Protein AF-A0AAV3QYS2-F1 (afdb_monomer)

Solvent-accessible surface area (backbone atoms only — not comparable to full-atom values): 5790 Å² total; per-residue (Å²): 136,55,71,67,60,50,55,53,48,39,53,52,49,34,52,56,52,59,74,71,48,54,74,84,57,43,68,80,41,68,87,52,89,44,34,70,53,36,52,49,51,51,42,54,71,76,64,50,58,41,72,66,57,49,53,50,50,52,50,53,59,73,67,59,70,87,56,87,96,55,60,69,66,59,54,49,53,58,50,49,52,49,51,51,52,37,47,74,44,72,48,82,86,77,84,128

Organism: Lithospermum erythrorhizon (NCBI:txid34254)

pLDDT: mean 84.24, std 10.32, range [45.12, 96.69]

Secondary structure (DSSP, 8-state):
--HHHHHHHHHHHHHHHHHHS-HHHHHHHTT--SHHHHHHHHHHHHS---HHHHHHHHHHHHT-PPPTTS-HHHHHHHHHHHHHHHHHTT------

InterPro domains:
  IPR061502 Copia/RE1/RE2-like, N-terminal domain [PF14223] (2-96)

Nearest PDB structures (foldseek):
  3oeo-assembly2_D  TM=2.825E-01  e=5.213E+00  Escherichia coli

Foldseek 3Di:
DDPVVVLVVQVVLVVVVLVPDDPVLCVQCVPPDGNVSSVVSVCCVPLALDPVVLVVLVVVLVPDDDDPPDDPVVSVVVNVVSVVSNVVNVNDDDDD

Sequence (96 aa):
MTDEKWNKLDRKVLGSIRLKLADNVSHNVAKVTTAQGEMKVLLNLYVKPTTHNKVSLVKNLFNKTIVEDTPANTHLNSMNNIINQLTTAGFVVNDE

Structure (mmCIF, N/CA/C/O backbone):
data_AF-A0AAV3QYS2-F1
#
_entry.id   AF-A0AAV3QYS2-F1
#
loop_
_atom_site.group_PDB
_atom_site.id
_atom_site.type_symbol
_atom_site.label_atom_id
_atom_site.label_alt_id
_atom_site.label_comp_id
_atom_site.label_asym_id
_atom_site.label_entity_id
_atom_site.label_seq_id
_atom_site.pdbx_PDB_ins_code
_atom_site.Cartn_x
_atom_site.Cartn_y
_atom_site.Cartn_z
_atom_site.occupancy
_atom_site.B_iso_or_equiv
_atom_site.auth_seq_id
_atom_site.auth_comp_id
_atom_site.auth_asym_id
_atom_site.auth_atom_id
_atom_site.pdbx_PDB_model_num
ATOM 1 N N . MET A 1 1 ? 2.945 10.139 23.453 1.00 72.25 1 MET A N 1
ATOM 2 C CA . MET A 1 1 ? 1.644 10.372 22.781 1.00 72.25 1 MET A CA 1
ATOM 3 C C . MET A 1 1 ? 0.602 9.577 23.552 1.00 72.25 1 MET A C 1
ATOM 5 O O . MET A 1 1 ? 0.917 8.446 23.882 1.00 72.25 1 MET A O 1
ATOM 9 N N . THR A 1 2 ? -0.558 10.137 23.901 1.00 91.62 2 THR A N 1
ATOM 10 C CA . THR A 1 2 ? -1.617 9.377 24.596 1.00 91.62 2 THR A CA 1
ATOM 11 C C . THR A 1 2 ? -2.485 8.622 23.592 1.00 91.62 2 THR A C 1
ATOM 13 O O . THR A 1 2 ? -2.586 9.044 22.435 1.00 91.62 2 THR A O 1
ATOM 16 N N . ASP A 1 3 ? -3.146 7.553 24.031 1.00 91.88 3 ASP A N 1
ATOM 17 C CA . ASP A 1 3 ? -4.028 6.739 23.180 1.00 91.88 3 ASP A CA 1
ATOM 18 C C . ASP A 1 3 ? -5.160 7.567 22.561 1.00 91.88 3 ASP A C 1
ATOM 20 O O . ASP A 1 3 ? -5.501 7.410 21.392 1.00 91.88 3 ASP A O 1
ATOM 24 N N . GLU A 1 4 ? -5.683 8.555 23.286 1.00 93.69 4 GLU A N 1
ATOM 25 C CA . GLU A 1 4 ? -6.689 9.488 22.767 1.00 93.69 4 GLU A CA 1
ATOM 26 C C . GLU A 1 4 ? -6.164 10.359 21.621 1.00 93.69 4 GLU A C 1
ATOM 28 O O . GLU A 1 4 ? -6.872 10.592 20.635 1.00 93.69 4 GLU A O 1
ATOM 33 N N . LYS A 1 5 ? -4.914 10.833 21.721 1.00 94.12 5 LYS A N 1
ATOM 34 C CA . LYS A 1 5 ? -4.274 11.603 20.645 1.00 94.12 5 LYS A CA 1
ATOM 35 C C . LYS A 1 5 ? -4.058 10.725 19.413 1.00 94.12 5 LYS A C 1
ATOM 37 O O . LYS A 1 5 ? -4.325 11.190 18.304 1.00 94.12 5 LYS A O 1
ATOM 42 N N . TRP A 1 6 ? -3.660 9.466 19.602 1.00 94.88 6 TRP A N 1
ATOM 43 C CA . TRP A 1 6 ? -3.541 8.486 18.519 1.00 94.88 6 TRP A CA 1
ATOM 44 C C . TRP A 1 6 ? -4.887 8.179 17.859 1.00 94.88 6 TRP A C 1
ATOM 46 O O . TRP A 1 6 ? -5.005 8.313 16.645 1.00 94.88 6 TRP A O 1
ATOM 56 N N . ASN A 1 7 ? -5.931 7.899 18.637 1.00 95.19 7 ASN A N 1
ATOM 57 C CA . ASN A 1 7 ? -7.278 7.621 18.125 1.00 95.19 7 ASN A CA 1
ATOM 58 C C . ASN A 1 7 ? -7.896 8.819 17.388 1.00 95.19 7 ASN A C 1
ATOM 60 O O . ASN A 1 7 ? -8.713 8.662 16.477 1.00 95.19 7 ASN A O 1
ATOM 64 N N . LYS A 1 8 ? -7.552 10.048 17.788 1.00 96.50 8 LYS A N 1
ATOM 65 C CA . LYS A 1 8 ? -7.964 11.258 17.066 1.00 96.50 8 LYS A CA 1
ATOM 66 C C . LYS A 1 8 ? -7.236 11.385 15.729 1.00 96.50 8 LYS A C 1
ATOM 68 O O . LYS A 1 8 ? -7.853 11.786 14.744 1.00 96.50 8 LYS A O 1
ATOM 73 N N . LEU A 1 9 ? -5.941 11.077 15.701 1.00 96.19 9 LEU A N 1
ATOM 74 C CA . LEU A 1 9 ? -5.148 11.106 14.479 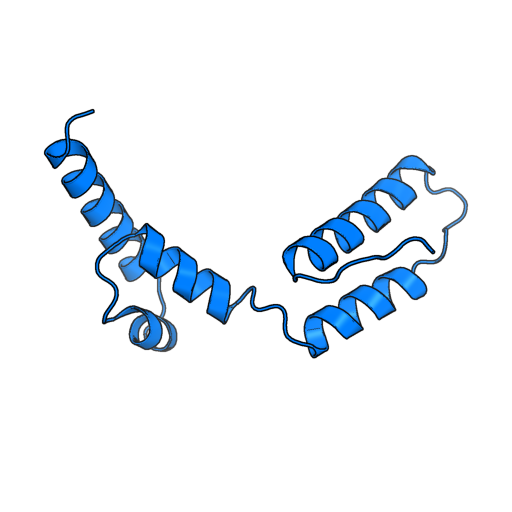1.00 96.19 9 LEU A CA 1
ATOM 75 C C . LEU A 1 9 ? -5.610 10.027 13.495 1.00 96.19 9 LEU A C 1
ATOM 77 O O . LEU A 1 9 ? -5.858 10.351 12.339 1.00 96.19 9 LEU A O 1
ATOM 81 N N . ASP A 1 10 ? -5.808 8.795 13.965 1.00 94.00 10 ASP A N 1
ATOM 82 C CA . ASP A 1 10 ? -6.272 7.676 13.140 1.00 94.00 10 ASP A CA 1
ATOM 83 C C . ASP A 1 10 ? -7.596 8.010 12.437 1.00 94.00 10 ASP A C 1
ATOM 85 O O . ASP A 1 10 ? -7.678 7.942 11.213 1.00 94.00 10 ASP A O 1
ATOM 89 N N . ARG A 1 11 ? -8.585 8.546 13.168 1.00 96.44 11 ARG A N 1
ATOM 90 C CA . ARG A 1 11 ? -9.860 9.003 12.582 1.00 96.44 11 ARG A CA 1
ATOM 91 C C . ARG A 1 11 ? -9.699 10.107 11.535 1.00 96.44 11 ARG A C 1
ATOM 93 O O . ARG A 1 11 ? -10.419 10.109 10.538 1.00 96.44 11 ARG A O 1
ATOM 100 N N . LYS A 1 12 ? -8.774 11.053 11.740 1.00 96.69 12 LYS A N 1
ATOM 101 C CA . LYS A 1 12 ? -8.496 12.114 10.754 1.00 96.69 12 LYS A CA 1
ATOM 102 C C . LYS A 1 12 ? -7.901 11.546 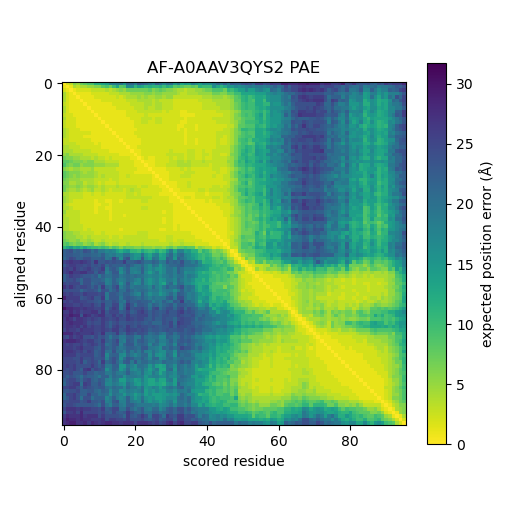9.472 1.00 96.69 12 LYS A C 1
ATOM 104 O O . LYS A 1 12 ? -8.308 11.949 8.382 1.00 96.69 12 LYS A O 1
ATOM 109 N N . VAL A 1 13 ? -6.940 10.636 9.600 1.00 94.81 13 VAL A N 1
ATOM 110 C CA . VAL A 1 13 ? -6.310 9.985 8.449 1.00 94.81 13 VAL A CA 1
ATOM 111 C C . VAL A 1 13 ? -7.337 9.127 7.714 1.00 94.81 13 VAL A C 1
ATOM 113 O O . VAL A 1 13 ? -7.465 9.269 6.503 1.00 94.81 13 VAL A O 1
ATOM 116 N N . LEU A 1 14 ? -8.139 8.343 8.437 1.00 95.12 14 LEU A N 1
ATOM 117 C CA . LEU A 1 14 ? -9.227 7.534 7.884 1.00 95.12 14 LEU A CA 1
ATOM 118 C C . LEU A 1 14 ? -10.205 8.381 7.053 1.00 95.12 14 LEU A C 1
ATOM 120 O O . LEU A 1 14 ? -10.475 8.077 5.895 1.00 95.12 14 LEU A O 1
ATOM 124 N N . GLY A 1 15 ? -10.688 9.499 7.606 1.00 94.88 15 GLY A N 1
ATOM 125 C CA . GLY A 1 15 ? -11.564 10.420 6.874 1.00 94.88 15 GLY A CA 1
ATOM 126 C C . GLY A 1 15 ? -10.897 11.022 5.631 1.00 94.88 15 GLY A C 1
ATOM 127 O O . GLY A 1 15 ? -11.532 11.148 4.587 1.00 94.88 15 GLY A O 1
ATOM 128 N N . SER A 1 16 ? -9.604 11.344 5.724 1.00 94.12 16 SER A N 1
ATOM 129 C CA . SER A 1 16 ? -8.830 11.914 4.611 1.00 94.12 16 SER A CA 1
ATOM 130 C C . SER A 1 16 ? -8.608 10.915 3.474 1.00 94.12 16 SER A C 1
ATOM 132 O O . SER A 1 16 ? -8.606 11.317 2.312 1.00 94.12 16 SER A O 1
ATOM 134 N N . ILE A 1 17 ? -8.417 9.631 3.796 1.00 90.75 17 ILE A N 1
ATOM 135 C CA . ILE A 1 17 ? -8.325 8.548 2.810 1.00 90.75 17 ILE A CA 1
ATOM 136 C C . ILE A 1 17 ? -9.664 8.427 2.084 1.00 90.75 17 ILE A C 1
ATOM 138 O O . ILE A 1 17 ? -9.701 8.585 0.867 1.00 90.75 17 ILE A O 1
ATOM 142 N N . ARG A 1 18 ? -10.767 8.250 2.821 1.00 94.56 18 ARG A N 1
ATOM 143 C CA . ARG A 1 18 ? -12.115 8.076 2.251 1.00 94.56 18 ARG A CA 1
ATOM 144 C C . ARG A 1 18 ? -12.550 9.216 1.342 1.00 94.56 18 ARG A C 1
ATOM 146 O O . ARG A 1 18 ? -13.136 8.957 0.301 1.00 94.56 18 ARG A O 1
ATOM 153 N N . LEU A 1 19 ? -12.221 10.459 1.699 1.00 95.12 19 LEU A N 1
ATOM 154 C CA . LEU A 1 19 ? -12.547 11.633 0.884 1.00 95.12 19 LEU A CA 1
ATOM 155 C C . LEU A 1 19 ? -11.883 11.603 -0.504 1.00 95.12 19 LEU A C 1
ATOM 157 O O . LEU A 1 19 ? -12.367 12.241 -1.432 1.00 95.12 19 LEU A O 1
ATOM 161 N N . LYS A 1 20 ? -10.761 10.889 -0.643 1.00 92.88 20 LYS A N 1
ATOM 162 C CA . LYS A 1 20 ? -9.999 10.783 -1.892 1.00 92.88 20 LYS A CA 1
ATOM 163 C C . LYS A 1 20 ? -10.330 9.533 -2.709 1.00 92.88 20 LYS A C 1
ATOM 165 O O . LYS A 1 20 ? -9.808 9.396 -3.813 1.00 92.88 20 LYS A O 1
ATOM 170 N N . LEU A 1 21 ? -11.131 8.609 -2.180 1.00 91.81 21 LEU A N 1
ATOM 171 C CA . LEU A 1 21 ? -11.475 7.376 -2.882 1.00 91.81 21 LEU A CA 1
ATOM 172 C C . LEU A 1 21 ? -12.654 7.601 -3.830 1.00 91.81 21 LEU A C 1
ATOM 174 O O . LEU A 1 21 ? -13.629 8.260 -3.481 1.00 91.81 21 LEU A O 1
ATOM 178 N N . ALA A 1 22 ? -12.575 7.005 -5.018 1.00 91.75 22 ALA A N 1
ATOM 179 C CA . ALA A 1 22 ? -13.725 6.879 -5.904 1.00 91.75 22 ALA A CA 1
ATOM 180 C C . ALA A 1 22 ? -14.736 5.868 -5.332 1.00 91.75 22 ALA A C 1
ATOM 182 O O . ALA A 1 22 ? -14.351 4.923 -4.636 1.00 91.75 22 ALA A O 1
ATOM 183 N N . ASP A 1 23 ? -16.019 6.031 -5.664 1.00 90.31 23 ASP A N 1
ATOM 184 C CA . ASP A 1 23 ? -17.123 5.238 -5.098 1.00 90.31 23 ASP A CA 1
ATOM 185 C C . ASP A 1 23 ? -16.915 3.723 -5.241 1.00 90.31 23 ASP A C 1
ATOM 187 O O . ASP A 1 23 ? -17.098 2.959 -4.289 1.00 90.31 23 ASP A O 1
ATOM 191 N N . ASN A 1 24 ? -16.428 3.283 -6.404 1.00 85.94 24 ASN A N 1
ATOM 192 C CA . ASN A 1 24 ? -16.135 1.877 -6.680 1.00 85.94 24 ASN A CA 1
ATOM 193 C C . ASN A 1 24 ? -15.033 1.293 -5.774 1.00 85.94 24 ASN A C 1
ATOM 195 O O . ASN A 1 24 ? -15.025 0.091 -5.507 1.00 85.94 24 ASN A O 1
ATOM 199 N N . VAL A 1 25 ? -14.111 2.124 -5.283 1.00 87.06 25 VAL A N 1
ATOM 200 C CA . VAL A 1 25 ? -13.032 1.718 -4.372 1.00 87.06 25 VAL A CA 1
ATOM 201 C C . VAL A 1 25 ? -13.507 1.758 -2.922 1.00 87.06 25 VAL A C 1
ATOM 203 O O . VAL A 1 25 ? -13.199 0.837 -2.161 1.00 87.06 25 VAL A O 1
ATOM 206 N N . SER A 1 26 ? -14.312 2.761 -2.561 1.00 89.56 26 SER A N 1
ATOM 207 C CA . SER A 1 26 ? -14.866 2.968 -1.215 1.00 89.56 26 SER A CA 1
ATOM 208 C C . SER A 1 26 ? -15.625 1.748 -0.680 1.00 89.56 26 SER A C 1
ATOM 210 O O . SER A 1 26 ? -15.513 1.418 0.502 1.00 89.56 26 SER A O 1
ATOM 212 N N . HIS A 1 27 ? -16.323 1.004 -1.544 1.00 90.38 27 HIS A N 1
ATOM 213 C CA . HIS A 1 27 ? -17.010 -0.232 -1.153 1.00 90.38 27 HIS A CA 1
ATOM 214 C C . HIS A 1 27 ? -16.076 -1.308 -0.577 1.00 90.38 27 HIS A C 1
ATOM 216 O O . HIS A 1 27 ? -16.482 -2.056 0.313 1.00 90.38 27 HIS A O 1
ATOM 222 N N . ASN A 1 28 ? -14.818 -1.368 -1.022 1.00 87.44 28 ASN A N 1
ATOM 223 C CA . ASN A 1 28 ? -13.863 -2.376 -0.554 1.00 87.44 28 ASN A CA 1
ATOM 224 C C . ASN A 1 28 ? -13.351 -2.103 0.867 1.00 87.44 28 ASN A C 1
ATOM 226 O O . ASN A 1 28 ? -12.931 -3.030 1.558 1.00 87.44 28 ASN A O 1
ATOM 230 N N . VAL A 1 29 ? -13.383 -0.843 1.310 1.00 91.81 29 VAL A N 1
ATOM 231 C CA . VAL A 1 29 ? -12.858 -0.409 2.616 1.00 91.81 29 VAL A CA 1
ATOM 232 C C . VAL A 1 29 ? -13.954 -0.077 3.633 1.00 91.81 29 VAL A C 1
ATOM 234 O O . VAL A 1 29 ? -13.653 0.186 4.792 1.00 91.81 29 VAL A O 1
ATOM 237 N N . ALA A 1 30 ? -15.230 -0.156 3.244 1.00 90.25 30 ALA A N 1
ATOM 238 C CA . ALA A 1 30 ? -16.370 0.312 4.038 1.00 90.25 30 ALA A CA 1
ATOM 239 C C . ALA A 1 30 ? -16.458 -0.271 5.465 1.00 90.25 30 ALA A C 1
ATOM 241 O O . ALA A 1 30 ? -16.947 0.394 6.376 1.00 90.25 30 ALA A O 1
ATOM 242 N N . LYS A 1 31 ? -15.985 -1.508 5.673 1.00 92.69 31 LYS A N 1
ATOM 243 C CA . LYS A 1 31 ? -16.013 -2.193 6.980 1.00 92.69 31 LYS A CA 1
ATOM 244 C C . LYS A 1 31 ? -14.764 -1.954 7.833 1.00 92.69 31 LYS A C 1
ATOM 246 O O . LYS A 1 31 ? -14.702 -2.431 8.963 1.00 92.69 31 LYS A O 1
ATOM 251 N N . VAL A 1 32 ? -13.757 -1.269 7.302 1.00 94.94 32 VAL A N 1
ATOM 252 C CA . VAL A 1 32 ? -12.485 -1.062 7.987 1.00 94.94 32 VAL A CA 1
ATOM 253 C C . VAL A 1 32 ? -12.565 0.186 8.857 1.00 94.94 32 VAL A C 1
ATOM 255 O O . VAL A 1 32 ? -13.071 1.219 8.434 1.00 94.94 32 VAL A O 1
ATOM 258 N N . THR A 1 33 ? -12.100 0.097 10.098 1.00 95.75 33 THR A N 1
ATOM 259 C CA . THR A 1 33 ? -12.280 1.160 11.099 1.00 95.75 33 THR A CA 1
ATOM 260 C C . THR A 1 33 ? -11.004 1.924 11.425 1.00 95.75 33 THR A C 1
ATOM 262 O O . THR A 1 33 ? -11.082 2.931 12.122 1.00 95.75 33 THR A O 1
ATOM 265 N N . THR A 1 34 ? -9.853 1.474 10.918 1.00 94.81 34 THR A N 1
ATOM 266 C CA . THR A 1 34 ? -8.542 2.080 11.177 1.00 94.81 34 THR A CA 1
ATOM 267 C C . THR A 1 34 ? -7.877 2.513 9.881 1.00 94.81 34 THR A C 1
ATOM 269 O O . THR A 1 34 ? -8.010 1.847 8.847 1.00 94.81 34 THR A O 1
ATOM 272 N N . ALA A 1 35 ? -7.126 3.614 9.921 1.00 92.88 35 ALA A N 1
ATOM 273 C CA . ALA A 1 35 ? -6.443 4.128 8.736 1.00 92.88 35 ALA A CA 1
ATOM 274 C C . ALA A 1 35 ? -5.412 3.121 8.201 1.00 92.88 35 ALA A C 1
ATOM 276 O O . ALA A 1 35 ? -5.288 2.916 6.993 1.00 92.88 35 ALA A O 1
ATOM 277 N N . GLN A 1 36 ? -4.712 2.436 9.110 1.00 91.00 36 GLN A N 1
ATOM 278 C CA . GLN A 1 36 ? -3.785 1.361 8.758 1.00 91.00 36 GLN A CA 1
ATOM 279 C C . GLN A 1 36 ? -4.500 0.204 8.047 1.00 91.00 36 GLN A C 1
ATOM 281 O O . GLN A 1 36 ? -3.984 -0.334 7.065 1.00 91.00 36 GLN A O 1
ATOM 286 N N . GLY A 1 37 ? -5.681 -0.185 8.533 1.00 91.69 37 GLY A N 1
ATOM 287 C CA . GLY A 1 37 ? -6.476 -1.235 7.915 1.00 91.69 37 GLY A CA 1
ATOM 288 C C . GLY A 1 37 ? -6.894 -0.861 6.494 1.00 91.69 37 GLY A C 1
ATOM 289 O O . GLY A 1 37 ? -6.745 -1.681 5.588 1.00 91.69 37 GLY A O 1
ATOM 290 N N . GLU A 1 38 ? -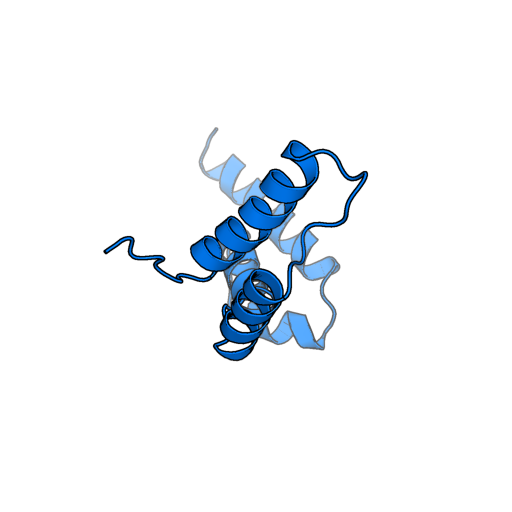7.385 0.367 6.286 1.00 93.44 38 GLU A N 1
ATOM 291 C CA . GLU A 1 38 ? -7.785 0.833 4.952 1.00 93.44 38 GLU A CA 1
ATOM 292 C C . GLU A 1 38 ? -6.599 0.836 4.000 1.00 93.44 38 GLU A C 1
ATOM 294 O O . GLU A 1 38 ? -6.689 0.281 2.906 1.00 93.44 38 GLU A O 1
ATOM 299 N N . MET A 1 39 ? -5.455 1.361 4.446 1.00 90.81 39 MET A N 1
ATOM 300 C CA . MET A 1 39 ? -4.230 1.358 3.653 1.00 90.81 39 MET A CA 1
ATOM 301 C C . MET A 1 39 ? -3.805 -0.063 3.264 1.00 90.81 39 MET A C 1
ATOM 303 O O . MET A 1 39 ? -3.389 -0.292 2.131 1.00 90.81 39 MET A O 1
ATOM 307 N N . LYS A 1 40 ? -3.958 -1.046 4.160 1.00 86.81 40 LYS A N 1
ATOM 308 C CA . LYS A 1 40 ? -3.648 -2.453 3.865 1.00 86.81 40 LYS A CA 1
ATOM 309 C C . LYS A 1 40 ? -4.593 -3.052 2.821 1.00 86.81 40 LYS A C 1
ATOM 311 O O . LYS A 1 40 ? -4.141 -3.798 1.955 1.00 86.81 40 LYS A O 1
ATOM 316 N N . VAL A 1 41 ? -5.888 -2.739 2.877 1.00 87.81 41 VAL A N 1
ATOM 317 C CA . VAL A 1 41 ? -6.859 -3.185 1.863 1.00 87.81 41 VAL A CA 1
ATOM 318 C C . VAL A 1 41 ? -6.559 -2.546 0.508 1.00 87.81 41 VAL A C 1
ATOM 320 O O . VAL A 1 41 ? -6.525 -3.254 -0.496 1.00 87.81 41 VAL A O 1
ATOM 323 N N . LEU A 1 42 ? -6.263 -1.245 0.477 1.00 85.25 42 LEU A N 1
ATOM 324 C CA . LEU A 1 42 ? -5.874 -0.535 -0.744 1.00 85.25 42 LEU A CA 1
ATOM 325 C C . LEU A 1 42 ? -4.580 -1.106 -1.339 1.00 85.25 42 LEU A C 1
ATOM 327 O O . LEU A 1 42 ? -4.520 -1.387 -2.535 1.00 85.25 42 LEU A O 1
ATOM 331 N N . LEU A 1 43 ? -3.576 -1.372 -0.501 1.00 78.94 43 LEU A N 1
ATOM 332 C CA . LEU A 1 43 ? -2.343 -2.038 -0.915 1.00 78.94 43 LEU A CA 1
ATOM 333 C C . LEU A 1 43 ? -2.638 -3.425 -1.502 1.00 78.94 43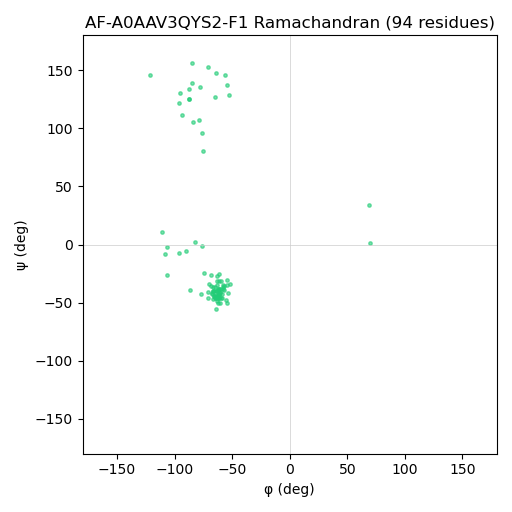 LEU A C 1
ATOM 335 O O . LEU A 1 43 ? -2.123 -3.774 -2.556 1.00 78.94 43 LEU A O 1
ATOM 339 N N . ASN A 1 44 ? -3.528 -4.200 -0.886 1.00 79.50 44 ASN A N 1
ATOM 340 C CA . ASN A 1 44 ? -3.923 -5.505 -1.411 1.00 79.50 44 ASN A CA 1
ATOM 341 C C . ASN A 1 44 ? -4.732 -5.439 -2.713 1.00 79.50 44 ASN A C 1
ATOM 343 O O . ASN A 1 44 ? -4.727 -6.416 -3.454 1.00 79.50 44 ASN A O 1
ATOM 347 N N . LEU A 1 45 ? -5.453 -4.352 -2.990 1.00 78.25 45 LEU A N 1
ATOM 348 C CA . LEU A 1 45 ? -6.210 -4.188 -4.234 1.00 78.25 45 LEU A CA 1
ATOM 349 C C . LEU A 1 45 ? -5.296 -3.828 -5.405 1.00 78.25 45 LEU A C 1
ATOM 351 O O . LEU A 1 45 ? -5.446 -4.383 -6.490 1.00 78.25 45 LEU A O 1
ATOM 355 N N . TYR A 1 46 ? -4.340 -2.928 -5.175 1.00 75.88 46 TYR A N 1
ATOM 356 C CA . TYR A 1 46 ? -3.544 -2.322 -6.249 1.00 75.88 46 TYR A CA 1
ATOM 357 C C . TYR A 1 46 ? -2.107 -2.827 -6.330 1.00 75.88 46 TYR A C 1
ATOM 359 O O . TYR A 1 46 ? -1.506 -2.818 -7.399 1.00 75.88 46 TYR A O 1
ATOM 367 N N . VAL A 1 47 ? -1.554 -3.288 -5.214 1.00 67.56 47 VAL A N 1
ATOM 368 C CA . VAL A 1 47 ? -0.170 -3.770 -5.098 1.00 67.56 47 VAL A CA 1
ATOM 369 C C . VAL A 1 47 ? -0.149 -5.285 -4.877 1.00 67.56 47 VAL A C 1
ATOM 371 O O . VAL A 1 47 ? 0.900 -5.864 -4.604 1.00 67.56 47 VAL A O 1
ATOM 374 N N . LYS A 1 48 ? -1.295 -5.974 -5.034 1.00 66.56 48 LYS A N 1
ATOM 375 C CA . LYS A 1 48 ? -1.342 -7.433 -4.914 1.00 66.56 48 LYS A CA 1
ATOM 376 C C . LYS A 1 48 ? -0.291 -8.050 -5.838 1.00 66.56 48 LYS A C 1
ATOM 378 O O . LYS A 1 48 ? -0.288 -7.767 -7.042 1.00 66.56 48 LYS A O 1
ATOM 383 N N . PRO A 1 49 ? 0.558 -8.944 -5.320 1.00 58.41 49 PRO A N 1
ATOM 384 C CA . PRO A 1 49 ? 1.461 -9.696 -6.160 1.00 58.41 49 PRO A CA 1
ATOM 385 C C . PRO A 1 49 ? 0.680 -10.788 -6.877 1.00 58.41 49 PRO A C 1
ATOM 387 O O . PRO A 1 49 ? 0.634 -11.941 -6.454 1.00 58.41 49 PRO A O 1
ATOM 390 N N . THR A 1 50 ? -0.004 -10.406 -7.950 1.00 63.59 50 THR A N 1
ATOM 391 C CA . THR A 1 50 ? -0.630 -11.374 -8.843 1.00 63.59 50 THR A CA 1
ATOM 392 C C . THR A 1 50 ? 0.471 -12.208 -9.496 1.00 63.59 50 THR A C 1
ATOM 394 O O . THR A 1 50 ? 1.567 -11.711 -9.763 1.00 63.59 50 THR A O 1
ATOM 397 N N . THR A 1 51 ? 0.195 -13.480 -9.787 1.00 59.09 51 THR A N 1
ATOM 398 C CA . THR A 1 51 ? 1.108 -14.325 -10.576 1.00 59.09 51 THR A CA 1
ATOM 399 C C . THR A 1 51 ? 1.486 -13.639 -11.890 1.00 59.09 51 THR A C 1
ATOM 401 O O . THR A 1 51 ? 2.631 -13.713 -12.317 1.00 59.09 51 THR A O 1
ATOM 404 N N . HIS A 1 52 ? 0.556 -12.880 -12.479 1.00 61.16 52 HIS A N 1
ATOM 405 C CA . HIS A 1 52 ? 0.802 -12.068 -13.665 1.00 61.16 52 HIS A CA 1
ATOM 406 C C . HIS A 1 52 ? 1.826 -10.945 -13.425 1.00 61.16 52 HIS A C 1
ATOM 408 O O . HIS A 1 52 ? 2.765 -10.809 -14.205 1.00 61.16 52 HIS A O 1
ATOM 414 N N . ASN A 1 53 ? 1.711 -10.198 -12.320 1.00 69.50 53 ASN A N 1
ATOM 415 C CA . ASN A 1 53 ? 2.683 -9.165 -11.947 1.00 69.50 53 ASN A CA 1
ATOM 416 C C . ASN A 1 53 ? 4.063 -9.781 -11.679 1.00 69.50 53 ASN A C 1
ATOM 418 O O . ASN A 1 53 ? 5.064 -9.240 -12.136 1.00 69.50 53 ASN A O 1
ATOM 422 N N . LYS A 1 54 ? 4.127 -10.949 -11.023 1.00 71.12 54 LYS A N 1
ATOM 423 C CA . LYS A 1 54 ? 5.388 -11.682 -10.808 1.00 71.12 54 LYS A CA 1
ATOM 424 C C . LYS A 1 54 ? 6.029 -12.120 -12.127 1.00 71.12 54 LYS A C 1
ATOM 426 O O . LYS A 1 54 ? 7.197 -11.831 -12.353 1.00 71.12 54 LYS A O 1
ATOM 431 N N . VAL A 1 55 ? 5.271 -12.766 -13.017 1.00 76.94 55 VAL A N 1
ATOM 432 C CA . VAL A 1 55 ? 5.765 -13.225 -14.330 1.00 76.94 55 VAL A CA 1
ATOM 433 C C . VAL A 1 55 ? 6.205 -12.047 -15.200 1.00 76.94 55 VAL A C 1
ATOM 435 O O . VAL A 1 55 ? 7.240 -12.131 -15.854 1.00 76.94 55 VAL A O 1
ATOM 438 N N . SER A 1 56 ? 5.465 -10.936 -15.179 1.00 79.44 56 SER A N 1
ATOM 439 C CA . SER A 1 56 ? 5.834 -9.709 -15.893 1.00 79.44 56 SER A CA 1
ATOM 440 C C . SER A 1 56 ? 7.148 -9.120 -15.370 1.00 79.44 56 SER A C 1
ATOM 442 O O . SER A 1 56 ? 8.042 -8.817 -16.156 1.00 79.44 56 SER A O 1
ATOM 444 N N . LEU A 1 57 ? 7.323 -9.041 -14.046 1.00 82.88 57 LEU A N 1
ATOM 445 C CA . LEU A 1 57 ? 8.565 -8.566 -13.427 1.00 82.88 57 LEU A CA 1
ATOM 446 C C . LEU A 1 57 ? 9.759 -9.481 -13.734 1.00 82.88 57 LEU A C 1
ATOM 448 O O . LEU A 1 57 ? 10.821 -8.980 -14.096 1.00 82.88 57 LEU A O 1
ATOM 452 N N . VAL A 1 58 ? 9.582 -10.804 -13.663 1.00 80.94 58 VAL A N 1
ATOM 453 C CA . VAL A 1 58 ? 10.617 -11.780 -14.048 1.00 80.94 58 VAL A CA 1
ATOM 454 C C . VAL A 1 58 ? 10.970 -11.634 -15.530 1.00 80.94 58 VAL A C 1
ATOM 456 O O . VAL A 1 58 ? 12.143 -11.533 -15.875 1.00 80.94 58 VAL A O 1
ATOM 459 N N . LYS A 1 59 ? 9.974 -11.532 -16.418 1.00 85.38 59 LYS A N 1
ATOM 460 C CA . LYS A 1 59 ? 10.195 -11.310 -17.853 1.00 85.38 59 LYS A CA 1
ATOM 461 C C . LYS A 1 59 ? 10.939 -9.998 -18.118 1.00 85.38 59 LYS A C 1
ATOM 463 O O . LYS A 1 59 ? 11.848 -9.975 -18.939 1.00 85.38 59 LYS A O 1
ATOM 468 N N . ASN A 1 60 ? 10.596 -8.923 -17.411 1.00 84.81 60 ASN A N 1
ATOM 469 C CA . ASN A 1 60 ? 11.289 -7.640 -17.521 1.00 84.81 60 ASN A CA 1
ATOM 470 C C . ASN A 1 60 ? 12.741 -7.724 -17.039 1.00 84.81 60 ASN A C 1
ATOM 472 O O . ASN A 1 60 ? 13.603 -7.083 -17.634 1.00 84.81 60 ASN A O 1
ATOM 476 N N . LEU A 1 61 ? 13.018 -8.509 -15.993 1.00 84.75 61 LEU A N 1
ATOM 477 C CA . LEU A 1 61 ? 14.379 -8.759 -15.519 1.00 84.75 61 LEU A CA 1
ATOM 478 C C . LEU A 1 61 ? 15.206 -9.525 -16.560 1.00 84.75 61 LEU A C 1
ATOM 480 O O . LEU A 1 61 ? 16.321 -9.113 -16.853 1.00 84.75 61 LEU A O 1
ATOM 484 N N . PHE A 1 62 ? 14.654 -10.585 -17.157 1.00 81.25 62 PHE A N 1
ATOM 485 C CA . PHE A 1 62 ? 15.337 -11.355 -18.205 1.00 81.25 62 PHE A CA 1
ATOM 486 C C . PHE A 1 62 ? 15.542 -10.563 -19.499 1.00 81.25 62 PHE A C 1
ATOM 488 O O . PHE A 1 62 ? 16.569 -10.697 -20.152 1.00 81.25 62 PHE A O 1
ATOM 495 N N . ASN A 1 63 ? 14.581 -9.713 -19.861 1.00 84.69 63 ASN A N 1
ATOM 496 C CA . ASN A 1 63 ? 14.646 -8.903 -21.077 1.00 84.69 63 ASN A CA 1
ATOM 497 C C . ASN A 1 63 ? 15.476 -7.623 -20.913 1.00 84.69 63 ASN A C 1
ATOM 499 O O . ASN A 1 63 ? 15.553 -6.820 -21.843 1.00 84.69 63 ASN A O 1
ATOM 503 N N . LYS A 1 64 ? 16.074 -7.392 -19.740 1.00 82.19 64 LYS A N 1
ATOM 504 C CA . LYS A 1 64 ? 16.956 -6.250 -19.522 1.00 82.19 64 LYS A CA 1
ATOM 505 C C . LYS A 1 64 ? 18.303 -6.495 -20.174 1.00 82.19 64 LYS A C 1
ATOM 507 O O . LYS A 1 64 ? 19.195 -7.112 -19.604 1.00 82.19 64 LYS A O 1
ATOM 512 N N . THR A 1 65 ? 18.436 -5.969 -21.381 1.00 78.00 65 THR A N 1
ATOM 513 C CA . THR A 1 65 ? 19.704 -5.904 -22.095 1.00 78.00 65 THR A CA 1
ATOM 514 C C . THR A 1 65 ? 20.555 -4.769 -21.542 1.00 78.00 65 THR A C 1
ATOM 516 O O . THR A 1 65 ? 20.063 -3.656 -21.336 1.00 78.00 65 THR A O 1
ATOM 519 N N . ILE A 1 66 ? 21.842 -5.038 -21.335 1.00 79.56 66 ILE A N 1
ATOM 520 C CA . ILE A 1 66 ? 22.825 -3.986 -21.084 1.00 79.56 66 ILE A CA 1
ATOM 521 C C . ILE A 1 66 ? 22.919 -3.146 -22.357 1.00 79.56 66 ILE A C 1
ATOM 523 O O . ILE A 1 66 ? 23.108 -3.672 -23.450 1.00 79.56 66 ILE A O 1
ATOM 527 N N . VAL A 1 67 ? 22.745 -1.841 -22.200 1.00 85.69 67 VAL A N 1
ATOM 528 C CA . VAL A 1 67 ? 22.905 -0.859 -23.271 1.00 85.69 67 VAL A CA 1
ATOM 529 C C . VAL A 1 67 ? 24.317 -0.300 -23.152 1.00 85.69 67 VAL A C 1
ATOM 531 O O . VAL A 1 67 ? 24.679 0.201 -22.079 1.00 85.69 67 VAL A O 1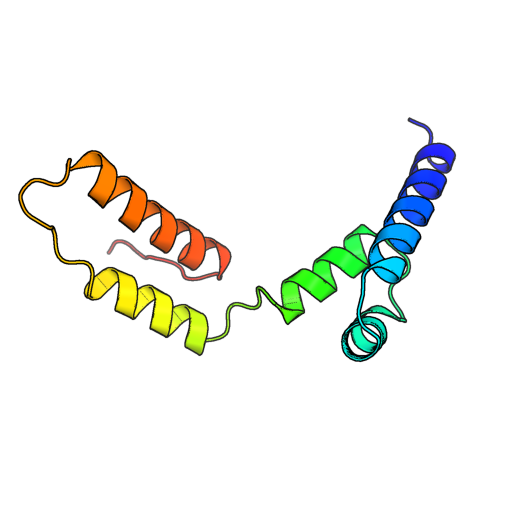
ATOM 534 N N . GLU A 1 68 ? 25.105 -0.432 -24.221 1.00 74.62 68 GLU A N 1
ATOM 535 C CA . GLU A 1 68 ? 26.420 0.210 -24.341 1.00 74.62 68 GLU A CA 1
ATOM 536 C C . GLU A 1 68 ? 26.262 1.731 -24.151 1.00 74.62 68 GLU A C 1
ATOM 538 O O . GLU A 1 68 ? 25.205 2.293 -24.427 1.00 74.62 68 GLU A O 1
ATOM 543 N N . ASP A 1 69 ? 27.260 2.384 -23.556 1.00 84.25 69 ASP A N 1
ATOM 544 C CA . ASP A 1 69 ? 27.237 3.801 -23.135 1.00 84.25 69 ASP A CA 1
ATOM 545 C C . ASP A 1 69 ? 26.326 4.170 -21.948 1.00 84.25 69 ASP A C 1
ATOM 547 O O . ASP A 1 69 ? 26.298 5.324 -21.517 1.00 84.25 69 ASP A O 1
ATOM 551 N N . THR A 1 70 ? 25.630 3.209 -21.332 1.00 84.00 70 THR A N 1
ATOM 552 C CA . THR A 1 70 ? 24.944 3.442 -20.051 1.00 84.00 70 THR A CA 1
ATOM 553 C C . THR A 1 70 ? 25.827 3.003 -18.875 1.00 84.00 70 THR A C 1
ATOM 555 O O . THR A 1 70 ? 26.313 1.868 -18.865 1.00 84.00 70 THR A O 1
ATOM 558 N N . PRO A 1 71 ? 26.015 3.849 -17.843 1.00 90.44 71 PRO A N 1
ATOM 559 C CA . PRO A 1 71 ? 26.804 3.495 -16.669 1.00 90.44 71 PRO A CA 1
ATOM 560 C C . PRO A 1 71 ? 26.344 2.194 -15.999 1.00 90.44 71 PRO A C 1
ATOM 562 O O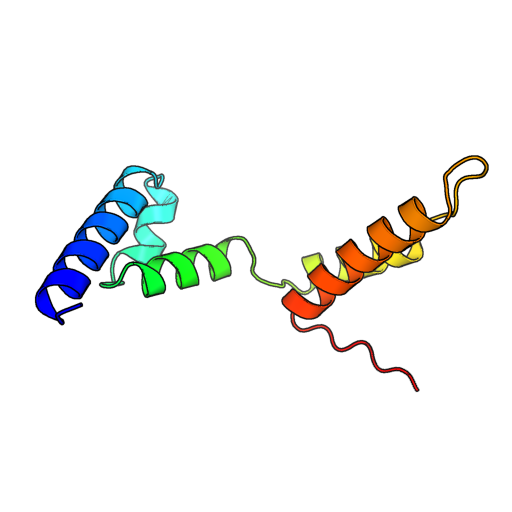 . PRO A 1 71 ? 25.149 1.969 -15.786 1.00 90.44 71 PRO A O 1
ATOM 565 N N . ALA A 1 72 ? 27.301 1.355 -15.597 1.00 85.06 72 ALA A N 1
ATOM 566 C CA . ALA A 1 72 ? 27.020 0.064 -14.964 1.00 85.06 72 ALA A CA 1
ATOM 567 C C . ALA A 1 72 ? 26.157 0.195 -13.694 1.00 85.06 72 ALA A C 1
ATOM 569 O O . ALA A 1 72 ? 25.275 -0.626 -13.449 1.00 85.06 72 ALA A O 1
ATOM 570 N N . ASN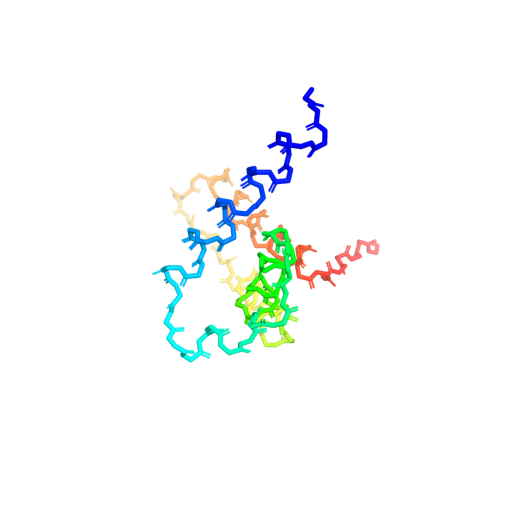 A 1 73 ? 26.350 1.260 -12.909 1.00 89.69 73 ASN A N 1
ATOM 571 C CA . ASN A 1 73 ? 25.535 1.535 -11.723 1.00 89.69 73 ASN A CA 1
ATOM 572 C C . ASN A 1 73 ? 24.055 1.782 -12.068 1.00 89.69 73 ASN A C 1
ATOM 574 O O . ASN A 1 73 ? 23.179 1.365 -11.316 1.00 89.69 73 ASN A O 1
ATOM 578 N N . THR A 1 74 ? 23.754 2.406 -13.206 1.00 86.69 74 THR A N 1
ATOM 579 C CA . THR A 1 74 ? 22.383 2.633 -13.671 1.00 86.69 74 THR A CA 1
ATOM 580 C C . THR A 1 74 ? 21.711 1.312 -14.030 1.00 86.69 74 THR A C 1
ATOM 582 O O . THR A 1 74 ? 20.570 1.079 -13.623 1.00 86.69 74 THR A O 1
ATOM 585 N N . HIS A 1 75 ? 22.429 0.410 -14.707 1.00 85.56 75 HIS A N 1
ATOM 586 C CA . HIS A 1 75 ? 21.943 -0.946 -14.983 1.00 85.56 75 HIS A CA 1
ATOM 587 C C . HIS A 1 75 ? 21.662 -1.716 -13.690 1.00 85.56 75 HIS A C 1
ATOM 589 O O . HIS A 1 75 ? 20.543 -2.199 -13.500 1.00 85.56 75 HIS A O 1
ATOM 595 N N . LEU A 1 76 ? 22.623 -1.734 -12.760 1.00 88.81 76 LEU A N 1
ATOM 596 C CA . LEU A 1 76 ? 22.494 -2.404 -11.461 1.00 88.81 76 LEU A CA 1
ATOM 597 C C . LEU A 1 76 ? 21.329 -1.854 -10.633 1.00 88.81 76 LEU A C 1
ATOM 599 O O . LEU A 1 76 ? 20.511 -2.622 -10.136 1.00 88.81 76 LEU A O 1
ATOM 603 N N . ASN A 1 77 ? 21.186 -0.532 -10.534 1.00 89.44 77 ASN A N 1
ATOM 604 C CA . ASN A 1 77 ? 20.077 0.099 -9.812 1.00 89.44 77 ASN A CA 1
ATOM 605 C C . ASN A 1 77 ? 18.724 -0.288 -10.406 1.00 89.44 77 ASN A C 1
ATOM 607 O O . ASN A 1 77 ? 17.759 -0.561 -9.691 1.00 89.44 77 ASN A O 1
ATOM 611 N N . SER A 1 78 ? 18.657 -0.337 -11.732 1.00 87.19 78 SER A N 1
ATOM 612 C CA . SER A 1 78 ? 17.441 -0.688 -12.441 1.00 87.19 78 SER A CA 1
ATOM 613 C C . SER A 1 78 ? 17.096 -2.178 -12.273 1.00 87.19 78 SER A C 1
ATOM 615 O O . SER A 1 78 ? 15.916 -2.529 -12.242 1.00 87.19 78 SER A O 1
ATOM 617 N N . MET A 1 79 ? 18.083 -3.075 -12.177 1.00 87.62 79 MET A N 1
ATOM 618 C CA . MET A 1 79 ? 17.863 -4.494 -11.848 1.00 87.62 79 MET A CA 1
ATOM 619 C C . MET A 1 79 ? 17.449 -4.666 -10.380 1.00 87.62 79 MET A C 1
ATOM 621 O O . MET A 1 79 ? 16.433 -5.302 -10.108 1.00 87.62 79 MET A O 1
ATOM 625 N N . ASN A 1 80 ? 18.144 -4.003 -9.453 1.00 87.94 80 ASN A N 1
ATOM 626 C CA . ASN A 1 80 ? 17.833 -4.013 -8.021 1.00 87.94 80 ASN A CA 1
ATOM 627 C C . ASN A 1 80 ? 16.415 -3.518 -7.725 1.00 87.94 80 ASN A C 1
ATOM 629 O O . ASN A 1 80 ? 15.740 -4.060 -6.856 1.00 87.94 80 ASN A O 1
ATOM 633 N N . ASN A 1 81 ? 15.919 -2.527 -8.470 1.00 89.81 81 ASN A N 1
ATOM 634 C CA . ASN A 1 81 ? 14.537 -2.074 -8.332 1.00 89.81 81 ASN A CA 1
ATOM 635 C C . ASN A 1 81 ? 13.528 -3.191 -8.670 1.00 89.81 81 ASN A C 1
ATOM 637 O O . ASN A 1 81 ? 12.577 -3.410 -7.923 1.00 89.81 81 ASN A O 1
ATOM 641 N N . ILE A 1 82 ? 13.755 -3.955 -9.745 1.00 85.38 82 ILE A N 1
ATOM 642 C CA . ILE A 1 82 ? 12.885 -5.090 -10.099 1.00 85.38 82 ILE A CA 1
ATOM 643 C C . ILE A 1 82 ? 12.990 -6.210 -9.062 1.00 85.38 82 ILE A C 1
ATOM 645 O O . ILE A 1 82 ? 11.962 -6.756 -8.666 1.00 85.38 82 ILE A O 1
ATOM 649 N N . ILE A 1 83 ? 14.198 -6.517 -8.583 1.00 84.31 83 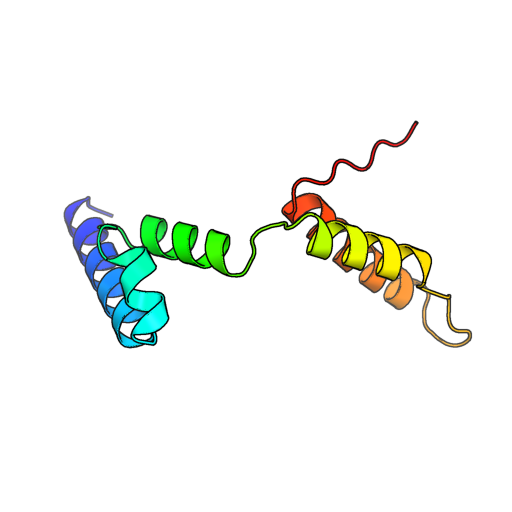ILE A N 1
ATOM 650 C CA . ILE A 1 83 ? 14.407 -7.503 -7.514 1.00 84.31 83 ILE A CA 1
ATOM 651 C C . ILE A 1 83 ? 13.644 -7.080 -6.251 1.00 84.31 83 ILE A C 1
ATOM 653 O O . ILE A 1 83 ? 12.888 -7.874 -5.703 1.00 84.31 83 ILE A O 1
ATOM 657 N N . ASN A 1 84 ? 13.720 -5.811 -5.841 1.00 85.31 84 ASN A N 1
ATOM 658 C CA . ASN A 1 84 ? 12.969 -5.295 -4.692 1.00 85.31 84 ASN A CA 1
ATOM 659 C C . ASN A 1 84 ? 11.448 -5.407 -4.876 1.00 85.31 84 ASN A C 1
ATOM 661 O O . ASN A 1 84 ? 10.729 -5.730 -3.926 1.00 85.31 84 ASN A O 1
ATOM 665 N N . GLN A 1 85 ? 10.942 -5.170 -6.089 1.00 84.31 85 GLN A N 1
ATOM 666 C CA . GLN A 1 85 ? 9.525 -5.360 -6.411 1.00 84.31 85 GLN A CA 1
ATOM 667 C C . GLN A 1 85 ? 9.121 -6.841 -6.352 1.00 84.31 85 GLN A C 1
ATOM 669 O O . GLN A 1 85 ? 8.060 -7.157 -5.815 1.00 84.31 85 GLN A O 1
ATOM 674 N N . LEU A 1 86 ? 9.972 -7.753 -6.832 1.00 81.81 86 LEU A N 1
ATOM 675 C CA . LEU A 1 86 ? 9.774 -9.203 -6.727 1.00 81.81 86 LEU A CA 1
ATOM 676 C C . LEU A 1 86 ? 9.775 -9.675 -5.264 1.00 81.81 86 LEU A C 1
ATOM 678 O O . LEU A 1 86 ? 8.869 -10.405 -4.860 1.00 81.81 86 LEU A O 1
ATOM 682 N N . THR A 1 87 ? 10.712 -9.197 -4.446 1.00 81.44 87 THR A N 1
ATOM 683 C CA . THR A 1 87 ? 10.771 -9.494 -3.007 1.00 81.44 87 THR A CA 1
ATOM 684 C C . THR A 1 87 ? 9.536 -8.968 -2.281 1.00 81.44 87 THR A C 1
ATOM 686 O O . THR A 1 87 ? 8.910 -9.694 -1.511 1.00 81.44 87 THR A O 1
ATOM 689 N N . THR A 1 88 ? 9.110 -7.737 -2.582 1.00 79.25 88 THR A N 1
ATOM 690 C CA . THR A 1 88 ? 7.867 -7.152 -2.039 1.00 79.25 88 THR A CA 1
ATOM 691 C C . THR A 1 88 ? 6.642 -7.965 -2.460 1.00 79.25 88 THR A C 1
ATOM 693 O O . THR A 1 88 ? 5.677 -8.099 -1.708 1.00 79.25 88 THR A O 1
ATOM 696 N N . ALA A 1 89 ? 6.700 -8.569 -3.646 1.00 77.12 89 ALA A N 1
ATOM 697 C CA . ALA A 1 89 ? 5.685 -9.478 -4.140 1.00 77.12 89 ALA A CA 1
ATOM 698 C C . ALA A 1 89 ? 5.732 -10.883 -3.498 1.00 77.12 89 ALA A C 1
ATOM 700 O O . ALA A 1 89 ? 4.898 -11.737 -3.819 1.00 77.12 89 ALA A O 1
ATOM 701 N N . GLY A 1 90 ? 6.677 -11.158 -2.598 1.00 75.19 90 GLY A N 1
ATOM 702 C CA . GLY A 1 90 ? 6.869 -12.473 -1.989 1.00 75.19 90 GLY A CA 1
ATOM 703 C C . GLY A 1 90 ? 7.388 -13.508 -2.987 1.00 75.19 90 GLY A C 1
ATOM 704 O O . GLY A 1 90 ? 6.942 -14.655 -2.973 1.00 75.19 90 GLY A O 1
ATOM 705 N N . PHE A 1 91 ? 8.224 -13.092 -3.938 1.00 76.06 91 PHE A N 1
ATOM 706 C CA . PHE A 1 91 ? 9.050 -13.998 -4.730 1.00 76.06 9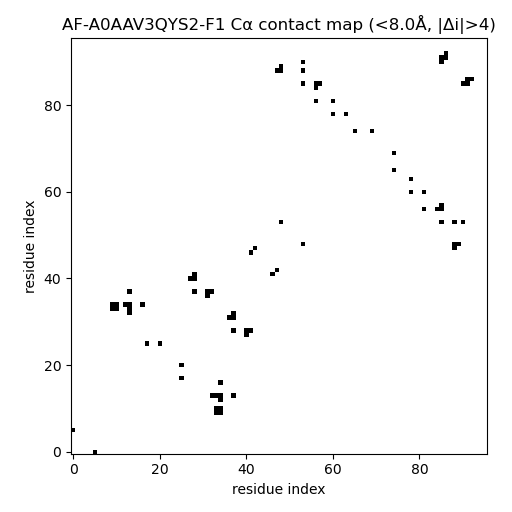1 PHE A CA 1
ATOM 707 C C . PHE A 1 91 ? 10.359 -14.232 -3.972 1.00 76.06 91 PHE A C 1
ATOM 709 O O . PHE A 1 91 ? 11.035 -13.273 -3.607 1.00 76.06 91 PHE A O 1
ATOM 716 N N . VAL A 1 92 ? 10.694 -15.495 -3.718 1.00 72.94 92 VAL A N 1
ATOM 717 C CA . VAL A 1 92 ? 11.976 -15.871 -3.116 1.00 72.94 92 VAL A CA 1
ATOM 718 C C . VAL A 1 92 ? 12.929 -16.172 -4.263 1.00 72.94 92 VAL A C 1
ATOM 720 O O . VAL A 1 92 ? 12.714 -17.127 -5.006 1.00 72.94 92 VAL A O 1
ATOM 723 N N . VAL A 1 93 ? 13.940 -15.322 -4.436 1.00 64.38 93 VAL A N 1
ATOM 724 C CA . VAL A 1 93 ? 15.094 -15.647 -5.277 1.00 64.38 93 VAL A CA 1
ATOM 725 C C . VAL A 1 93 ? 15.969 -16.562 -4.429 1.00 64.38 93 VAL A C 1
ATOM 727 O O . VAL A 1 93 ? 16.521 -16.112 -3.429 1.00 64.38 93 VAL A O 1
ATOM 730 N N . ASN A 1 94 ? 15.998 -17.852 -4.756 1.00 65.75 94 ASN A N 1
ATOM 731 C CA . ASN A 1 94 ? 16.972 -18.768 -4.178 1.00 65.75 94 ASN A CA 1
ATOM 732 C C . ASN A 1 94 ? 18.229 -18.709 -5.037 1.00 65.75 94 ASN A C 1
ATOM 734 O O . ASN A 1 94 ? 18.153 -18.942 -6.244 1.00 65.75 94 ASN A O 1
ATOM 738 N N . ASP A 1 95 ? 19.348 -18.424 -4.390 1.00 61.78 95 ASP A N 1
ATOM 739 C CA . ASP A 1 95 ? 20.664 -18.706 -4.934 1.00 61.78 95 ASP A CA 1
ATOM 740 C C . ASP A 1 95 ? 20.939 -20.175 -4.581 1.00 61.78 95 ASP A C 1
ATOM 742 O O . ASP A 1 95 ? 21.094 -20.506 -3.403 1.00 61.78 95 ASP A O 1
ATOM 746 N N . GLU A 1 96 ? 20.855 -21.072 -5.566 1.00 45.12 96 GLU A N 1
ATOM 747 C CA . GLU A 1 96 ? 21.456 -22.408 -5.424 1.00 45.12 96 GLU A CA 1
ATOM 748 C C . GLU A 1 96 ? 22.983 -22.296 -5.354 1.00 45.12 96 GLU A C 1
ATOM 750 O O . GLU A 1 96 ? 23.558 -21.521 -6.156 1.00 45.12 96 GLU A O 1
#

Mean predicted aligned error: 11.45 Å

Radius of gyration: 19.33 Å; Cα contacts (8 Å, |Δi|>4): 42; chains: 1; bounding box: 44×34×49 Å